Protein AF-A0A293MQM1-F1 (afdb_monomer_lite)

Sequence (123 aa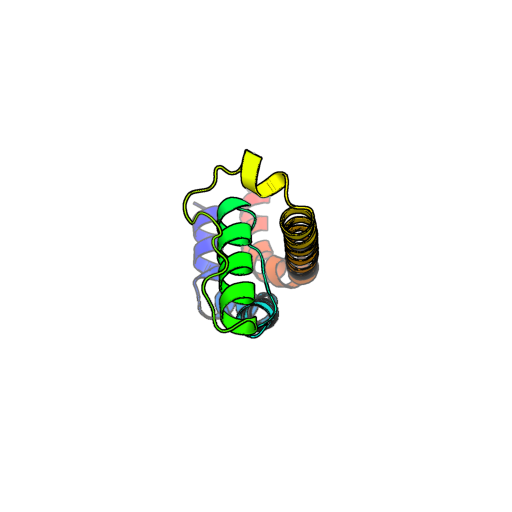):
MAVTMVVGFYRTKRGQSELEELLGPLVRSVINDPELNIDLRPDDIYKVWGNHLETSMGRPCGMSYEVTPDEALQHLEVCRRLDLSVRQLGKKARQFVVAITKGKDKILYGIRSLSLTLVYRCP

Radius of gyration: 22.39 Å; chains: 1; bounding box: 59×29×51 Å

InterPro domains:
  IPR001936 Ras GTPase-activating domain [PF00616] (3-114)
  IPR001936 Ras GTPase-activating domain [PS50018] (1-123)
  IPR008936 Rho GTPase activation protein [G3DSA:1.10.506.10] (1-121)
  IPR008936 Rho GTPase activation protein [SSF48350] (6-115)

pLDDT: mean 75.93, std 11.32, range [43.78, 89.25]

Organism: Ornithodoros erraticus (NCBI:txid265619)

Foldseek 3Di:
DLVVVLVVVCVDPVVVVLVCVLCVVLVCVQVVDPPQDQDLQLLVLLQVVQVVVCVVVVHRPPDDNDDDSVRSVVDPVSVVVNVVSVVSVVVSVVSSVVSVVVSCVVSCVVCVVSVVVVVVPDD

Secondary structure (DSSP, 8-state):
-HHHHHHHHHTSHHHHHHHHHHHHHHHHHHHT-TT------HHHHHHHHHHHHHHHHTS-----S---HHHHHTSHHHHHHHHHHHHHHHHHHHHHHHHHHHTHHHHHHHHHHHHHHHHTT--

Structure (mmCIF, N/CA/C/O backbone):
data_AF-A0A293MQM1-F1
#
_entry.id   AF-A0A293MQM1-F1
#
loop_
_atom_site.group_PDB
_atom_site.id
_atom_site.type_symbol
_atom_site.label_atom_id
_atom_site.label_alt_id
_atom_site.label_comp_id
_atom_site.label_asym_id
_atom_site.label_entity_id
_atom_site.label_seq_id
_atom_site.pdbx_PDB_ins_code
_atom_site.Cartn_x
_atom_site.Cartn_y
_atom_site.Cartn_z
_atom_site.occupancy
_atom_site.B_iso_or_equiv
_atom_site.auth_seq_id
_atom_site.auth_comp_id
_atom_site.auth_asym_id
_atom_site.auth_atom_id
_atom_site.pdbx_PDB_model_num
ATOM 1 N N . MET A 1 1 ? -18.780 22.822 17.007 1.00 54.97 1 MET A N 1
ATOM 2 C CA . MET A 1 1 ? -18.526 22.578 18.447 1.00 54.97 1 MET A CA 1
ATOM 3 C C . MET A 1 1 ? -18.321 21.103 18.774 1.00 54.97 1 MET A C 1
ATOM 5 O O . MET A 1 1 ? -17.340 20.775 19.425 1.00 54.97 1 MET A O 1
ATOM 9 N N . ALA A 1 2 ? -19.177 20.187 18.321 1.00 56.69 2 ALA A N 1
ATOM 10 C CA . ALA A 1 2 ? -19.078 18.801 18.777 1.00 56.69 2 ALA A CA 1
ATOM 11 C C . ALA A 1 2 ? -18.181 17.891 17.914 1.00 56.69 2 ALA A C 1
ATOM 13 O O . ALA A 1 2 ? -17.487 17.036 18.454 1.00 56.69 2 ALA A O 1
ATOM 14 N N . VAL A 1 3 ? -18.078 18.153 16.604 1.00 62.75 3 VAL A N 1
ATOM 15 C CA . VAL A 1 3 ? -17.060 17.523 15.738 1.00 62.75 3 VAL A CA 1
ATOM 16 C C . VAL A 1 3 ? -15.649 17.817 16.264 1.00 62.75 3 VAL A C 1
ATOM 18 O O . VAL A 1 3 ? -14.826 16.920 16.394 1.00 62.75 3 VAL A O 1
ATOM 21 N N . THR A 1 4 ? -15.390 19.062 16.670 1.00 69.38 4 THR A N 1
ATOM 22 C CA . THR A 1 4 ? -14.114 19.486 17.266 1.00 69.38 4 THR A CA 1
ATOM 23 C C . THR A 1 4 ? -13.822 18.813 18.611 1.00 69.38 4 THR A C 1
ATOM 25 O O . THR A 1 4 ? -12.666 18.507 18.884 1.00 69.38 4 THR A O 1
ATOM 28 N N . MET A 1 5 ? -14.845 18.521 19.426 1.00 65.88 5 MET A N 1
ATOM 29 C CA . MET A 1 5 ? -14.679 17.778 20.687 1.00 65.88 5 MET A CA 1
ATOM 30 C C . MET A 1 5 ? -14.356 16.300 20.449 1.00 65.88 5 MET A C 1
ATOM 32 O O . MET A 1 5 ? -13.462 15.764 21.098 1.00 65.88 5 MET A O 1
ATOM 36 N N . VAL A 1 6 ? -15.023 15.657 19.486 1.00 64.94 6 VAL A N 1
ATOM 37 C CA . VAL A 1 6 ? -14.730 14.268 19.096 1.00 64.94 6 VAL A CA 1
ATOM 38 C C . VAL A 1 6 ? -13.305 14.151 18.556 1.00 64.94 6 VAL A C 1
ATOM 40 O O . VAL A 1 6 ? -12.541 13.295 18.993 1.00 64.94 6 VAL A O 1
ATOM 43 N N . VAL A 1 7 ? -12.899 15.064 17.671 1.00 71.12 7 VAL A N 1
ATOM 44 C CA . VAL A 1 7 ? -11.521 15.111 17.164 1.00 71.12 7 VAL A CA 1
ATOM 45 C C . VAL A 1 7 ? -10.518 15.383 18.298 1.00 71.12 7 VAL A C 1
ATOM 47 O O . VAL A 1 7 ? -9.441 14.793 18.313 1.00 71.12 7 VAL A O 1
ATOM 50 N N . GLY A 1 8 ? -10.863 16.221 19.282 1.00 71.62 8 GLY A N 1
ATOM 51 C CA . GLY A 1 8 ? -10.046 16.453 20.480 1.00 71.62 8 GLY A CA 1
ATOM 52 C C . GLY A 1 8 ? -9.862 15.205 21.354 1.00 71.62 8 GLY A C 1
ATOM 53 O O . GLY A 1 8 ? -8.761 14.944 21.839 1.00 71.62 8 GLY A O 1
ATOM 54 N N . PHE A 1 9 ? -10.902 14.380 21.492 1.00 70.56 9 PHE A N 1
ATOM 55 C CA . PHE A 1 9 ? -10.828 13.107 22.211 1.00 70.56 9 PHE A CA 1
ATOM 56 C C . PHE A 1 9 ? -9.853 12.125 21.541 1.00 70.56 9 PHE A C 1
ATOM 58 O O . PHE A 1 9 ? -8.984 11.574 22.215 1.00 70.56 9 PHE A O 1
ATOM 65 N N . TYR A 1 10 ? -9.902 11.985 20.210 1.00 69.19 10 TYR A N 1
ATOM 66 C CA . TYR A 1 10 ? -8.940 11.156 19.462 1.00 69.19 10 TYR A CA 1
ATOM 67 C C . TYR A 1 10 ? -7.516 11.712 19.433 1.00 69.19 10 TYR A C 1
ATOM 69 O O . TYR A 1 10 ? -6.576 10.974 19.159 1.00 69.19 10 TYR A O 1
ATOM 77 N N . ARG A 1 11 ? -7.333 12.997 19.752 1.00 75.62 11 ARG A N 1
ATOM 78 C CA . ARG A 1 11 ? -6.010 13.604 19.964 1.00 75.62 11 ARG A CA 1
ATOM 79 C C . ARG A 1 11 ? -5.471 13.397 21.383 1.00 75.62 11 ARG A C 1
ATOM 81 O O . ARG A 1 11 ? -4.300 13.664 21.624 1.00 75.62 11 ARG A O 1
ATOM 88 N N . THR A 1 12 ? -6.293 12.920 22.317 1.00 78.06 12 THR A N 1
ATOM 89 C CA . THR A 1 12 ? -5.869 12.575 23.682 1.00 78.06 12 THR A CA 1
ATOM 90 C C . THR A 1 12 ? -5.224 11.185 23.696 1.00 78.06 12 THR A C 1
ATOM 92 O O . THR A 1 12 ? -5.609 10.327 22.904 1.00 78.06 12 THR A O 1
ATOM 95 N N . LYS A 1 13 ? -4.294 10.919 24.630 1.00 72.62 13 LYS A N 1
ATOM 96 C CA . LYS A 1 13 ? -3.566 9.633 24.743 1.00 72.62 13 LYS A CA 1
ATOM 97 C C . LYS A 1 13 ? -4.472 8.397 24.643 1.00 72.62 13 LYS A C 1
ATOM 99 O O . LYS A 1 13 ? -4.131 7.453 23.950 1.00 72.62 13 LYS A O 1
ATOM 104 N N . ARG A 1 14 ? -5.650 8.424 25.278 1.00 70.19 14 ARG A N 1
ATOM 105 C CA . ARG A 1 14 ? -6.614 7.311 25.256 1.00 70.19 14 ARG A CA 1
ATOM 106 C C . ARG A 1 14 ? -7.199 7.046 23.861 1.00 70.19 14 ARG A C 1
ATOM 108 O O . ARG A 1 14 ? -7.233 5.900 23.434 1.00 70.19 14 ARG A O 1
ATOM 115 N N . GLY A 1 15 ? -7.622 8.092 23.148 1.00 70.38 15 GLY A N 1
ATOM 116 C CA . GLY A 1 15 ? -8.163 7.955 21.793 1.00 70.38 15 GLY A CA 1
ATOM 117 C C . GLY A 1 15 ? -7.087 7.635 20.752 1.00 70.38 15 GLY A C 1
ATOM 118 O O . GLY A 1 15 ? -7.356 6.908 19.798 1.00 70.38 15 GLY A O 1
ATOM 119 N N . GLN A 1 16 ? -5.853 8.103 20.967 1.00 72.44 16 GLN A N 1
ATOM 120 C CA . GLN A 1 16 ? -4.705 7.701 20.154 1.00 72.44 16 GLN A CA 1
ATOM 121 C C . GLN A 1 16 ? -4.368 6.218 20.327 1.00 72.44 16 GLN A C 1
ATOM 123 O O . GLN A 1 16 ? -4.161 5.550 19.323 1.00 72.44 16 GLN A O 1
ATOM 128 N N . SER A 1 17 ? -4.370 5.682 21.554 1.00 76.62 17 SER A N 1
ATOM 129 C CA . SER A 1 17 ? -4.099 4.256 21.789 1.00 76.62 17 SER A CA 1
ATOM 130 C C . SER A 1 17 ? -5.133 3.336 21.133 1.00 76.62 17 SER A C 1
ATOM 132 O O . SER A 1 17 ? -4.759 2.311 20.576 1.00 76.62 17 SER A O 1
ATOM 134 N N . GLU A 1 18 ? -6.417 3.705 21.135 1.00 74.50 18 GLU A N 1
ATOM 135 C CA . GLU A 1 18 ? -7.462 2.933 20.440 1.00 74.50 18 GLU A CA 1
ATOM 136 C C . GLU A 1 18 ? -7.295 2.975 18.912 1.00 74.50 18 GLU A C 1
ATOM 138 O O . GLU A 1 18 ? -7.469 1.962 18.231 1.00 74.50 18 GLU A O 1
ATOM 143 N N . LEU A 1 19 ? -6.926 4.138 18.361 1.00 75.88 19 LEU A N 1
ATOM 144 C CA . LEU A 1 19 ? -6.648 4.287 16.932 1.00 75.88 19 LEU A CA 1
ATOM 145 C C . LEU A 1 19 ? -5.372 3.537 16.523 1.00 75.88 19 LEU A C 1
ATOM 147 O O . LEU A 1 19 ? -5.335 2.932 15.454 1.00 75.88 19 LEU A O 1
ATOM 151 N N . GLU A 1 20 ? -4.341 3.557 17.368 1.00 81.56 20 GLU A N 1
ATOM 152 C CA . GLU A 1 20 ? -3.089 2.828 17.166 1.00 81.56 20 GLU A CA 1
ATOM 153 C C . GLU A 1 20 ? -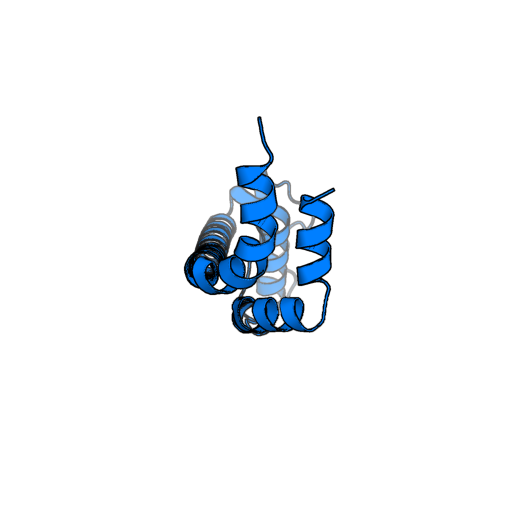3.308 1.314 17.231 1.00 81.56 20 GLU A C 1
ATOM 155 O O . GLU A 1 20 ? -2.801 0.594 16.377 1.00 81.56 20 GLU A O 1
ATOM 160 N N . GLU A 1 21 ? -4.113 0.813 18.168 1.00 81.06 21 GLU A N 1
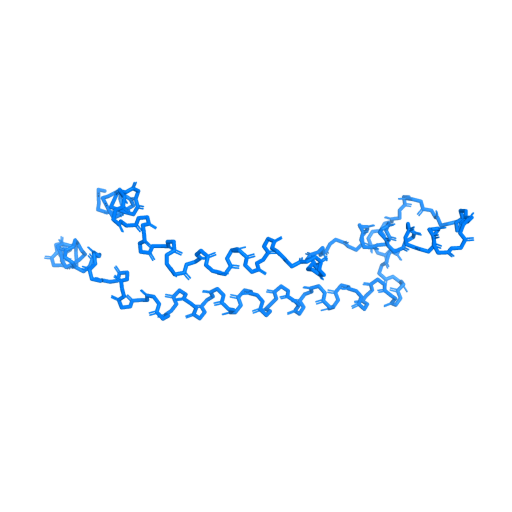ATOM 161 C CA . GLU A 1 21 ? -4.452 -0.613 18.226 1.00 81.06 21 GLU A CA 1
ATOM 162 C C . GLU A 1 21 ? -5.180 -1.068 16.946 1.00 81.06 21 GLU A C 1
ATOM 164 O O . GLU A 1 21 ? -4.968 -2.178 16.458 1.00 81.06 21 GLU A O 1
ATOM 169 N N . LEU A 1 22 ? -6.013 -0.193 16.370 1.00 82.12 22 LEU A N 1
ATOM 170 C CA . LEU A 1 22 ? -6.809 -0.496 15.182 1.00 82.12 22 LEU A CA 1
ATOM 171 C C . LEU A 1 22 ? -6.028 -0.370 13.865 1.00 82.12 22 LEU A C 1
ATOM 173 O O . LEU A 1 22 ? -6.090 -1.256 13.012 1.00 82.12 22 LEU A O 1
ATOM 177 N N . LEU A 1 23 ? -5.341 0.757 13.669 1.00 83.31 23 LEU A N 1
ATOM 178 C CA . LEU A 1 23 ? -4.672 1.115 12.414 1.00 83.31 23 LEU A CA 1
ATOM 179 C C . LEU A 1 23 ? -3.164 0.882 12.459 1.00 83.31 23 LEU A C 1
ATOM 181 O O . LEU A 1 23 ? -2.561 0.646 11.415 1.00 83.31 23 LEU A O 1
ATOM 185 N N . GLY A 1 24 ? -2.547 0.908 13.639 1.00 84.94 24 GLY A N 1
ATOM 186 C CA . GLY A 1 24 ? -1.114 0.687 13.829 1.00 84.94 24 GLY A CA 1
ATOM 187 C C . GLY A 1 24 ? -0.585 -0.586 13.164 1.00 84.94 24 GLY A C 1
ATOM 188 O O . GLY A 1 24 ? 0.375 -0.477 12.398 1.00 84.94 24 GLY A O 1
ATOM 189 N N . PRO A 1 25 ? -1.189 -1.779 13.354 1.00 87.00 25 PRO A N 1
ATOM 190 C CA . PRO A 1 25 ? -0.713 -2.988 12.678 1.00 87.00 25 PRO A CA 1
ATOM 191 C C . PRO A 1 25 ? -0.833 -2.910 11.147 1.00 87.00 25 PRO A C 1
ATOM 193 O O . PRO A 1 25 ? 0.029 -3.431 10.442 1.00 87.00 25 PRO A O 1
ATOM 196 N N . LEU A 1 26 ? -1.846 -2.220 10.615 1.00 85.81 26 LEU A N 1
ATOM 197 C CA . LEU A 1 26 ? -2.032 -2.056 9.167 1.00 85.81 26 LEU A CA 1
ATOM 198 C C . LEU A 1 26 ? -1.025 -1.081 8.568 1.00 85.81 26 LEU A C 1
ATOM 200 O O . LEU A 1 26 ? -0.446 -1.367 7.526 1.00 85.81 26 LEU A O 1
ATOM 204 N N . VAL A 1 27 ? -0.778 0.041 9.244 1.00 87.56 27 VAL A N 1
ATOM 205 C CA . VAL A 1 27 ? 0.227 1.027 8.833 1.00 87.56 27 VAL A CA 1
ATOM 206 C C . VAL A 1 27 ? 1.617 0.397 8.862 1.00 87.56 27 VAL A C 1
ATOM 208 O O . VAL A 1 27 ? 2.352 0.505 7.885 1.00 87.56 27 VAL A O 1
ATOM 211 N N . ARG A 1 28 ? 1.958 -0.355 9.916 1.00 87.94 28 ARG A N 1
ATOM 212 C CA . ARG A 1 28 ? 3.220 -1.113 9.968 1.00 87.94 28 ARG A CA 1
ATOM 213 C C . ARG A 1 28 ? 3.310 -2.153 8.852 1.00 87.94 28 ARG A C 1
ATOM 215 O O . ARG A 1 28 ? 4.361 -2.284 8.242 1.00 87.94 28 ARG A O 1
ATOM 222 N N . SER A 1 29 ? 2.215 -2.849 8.541 1.00 86.06 29 SER A N 1
ATOM 223 C CA . SER A 1 29 ? 2.160 -3.801 7.421 1.00 86.06 29 SER A CA 1
ATOM 224 C C . SER A 1 29 ? 2.290 -3.145 6.043 1.00 86.06 29 SER A C 1
ATOM 226 O O . SER A 1 29 ? 2.539 -3.859 5.078 1.00 86.06 29 SER A O 1
ATOM 228 N N . VAL A 1 30 ? 2.061 -1.839 5.917 1.00 86.81 30 VAL A N 1
ATOM 229 C CA . VAL A 1 30 ? 2.290 -1.081 4.679 1.00 86.81 30 VAL A CA 1
ATOM 230 C C . VAL A 1 30 ? 3.729 -0.578 4.623 1.00 86.81 30 VAL A C 1
ATOM 232 O O . VAL A 1 30 ? 4.372 -0.723 3.596 1.00 86.81 30 VAL A O 1
ATOM 235 N N . ILE A 1 31 ? 4.248 -0.041 5.731 1.00 86.75 31 ILE A N 1
ATOM 236 C CA . ILE A 1 31 ? 5.621 0.481 5.817 1.00 86.75 31 ILE A CA 1
ATOM 237 C C . ILE A 1 31 ? 6.661 -0.636 5.651 1.00 86.75 31 ILE A C 1
ATOM 239 O O . ILE A 1 31 ? 7.688 -0.430 5.018 1.00 86.75 31 ILE A O 1
ATOM 243 N N . ASN A 1 32 ? 6.396 -1.816 6.213 1.00 87.50 32 ASN A N 1
ATOM 244 C CA . ASN A 1 32 ? 7.322 -2.948 6.183 1.00 87.50 32 ASN A CA 1
ATOM 245 C C . ASN A 1 32 ? 7.168 -3.833 4.936 1.00 87.50 32 ASN A C 1
ATOM 247 O O . ASN A 1 32 ? 7.727 -4.925 4.921 1.00 87.50 32 ASN A O 1
ATOM 251 N N . ASP A 1 33 ? 6.371 -3.432 3.944 1.00 84.06 33 ASP A N 1
ATOM 252 C CA . ASP A 1 33 ? 6.134 -4.213 2.727 1.00 84.06 33 ASP A CA 1
ATOM 253 C C . ASP A 1 33 ? 7.051 -3.702 1.602 1.00 84.06 33 ASP A C 1
ATOM 255 O O . ASP A 1 33 ? 6.720 -2.704 0.959 1.00 84.06 33 ASP A O 1
ATOM 259 N N . PRO A 1 34 ? 8.224 -4.329 1.378 1.00 76.62 34 PRO A N 1
ATOM 260 C CA . PRO A 1 34 ? 9.189 -3.863 0.383 1.00 76.62 34 PRO A CA 1
ATOM 261 C C . PRO A 1 34 ? 8.722 -4.101 -1.059 1.00 76.62 34 PRO A C 1
ATOM 263 O O . PRO A 1 34 ? 9.276 -3.506 -1.976 1.00 76.62 34 PRO A O 1
ATOM 266 N N . GLU A 1 35 ? 7.722 -4.961 -1.270 1.00 77.12 35 GLU A N 1
ATOM 267 C CA . GLU A 1 35 ? 7.167 -5.267 -2.596 1.00 77.12 35 GLU A CA 1
ATOM 268 C C . GLU A 1 35 ? 5.926 -4.424 -2.927 1.00 77.12 35 GLU A C 1
ATOM 270 O O . GLU A 1 35 ? 5.269 -4.635 -3.953 1.00 77.12 35 GLU A O 1
ATOM 275 N N . LEU A 1 36 ? 5.567 -3.478 -2.054 1.00 77.56 36 LEU A N 1
ATOM 276 C CA . LEU A 1 36 ? 4.402 -2.635 -2.248 1.00 77.56 36 LEU A CA 1
ATOM 277 C C . LEU A 1 36 ? 4.681 -1.563 -3.302 1.00 77.56 36 LEU A C 1
ATOM 279 O O . LEU A 1 36 ? 5.336 -0.561 -3.025 1.00 77.56 36 LEU A O 1
ATOM 283 N N . ASN A 1 37 ? 4.099 -1.738 -4.486 1.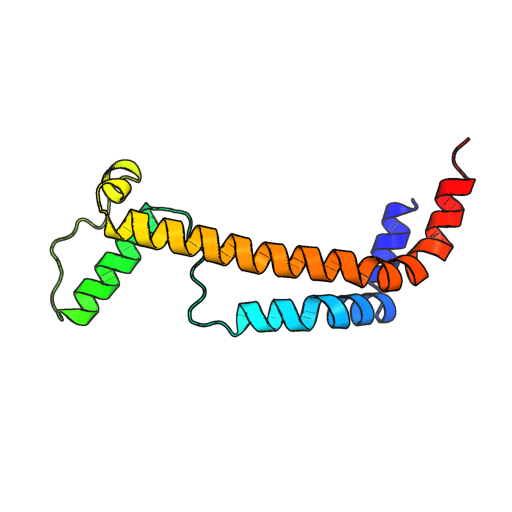00 78.06 37 ASN A N 1
ATOM 284 C CA . ASN A 1 37 ? 4.177 -0.765 -5.565 1.00 78.06 37 ASN A CA 1
ATOM 285 C C . ASN A 1 37 ? 2.781 -0.194 -5.836 1.00 78.06 37 ASN A C 1
ATOM 287 O O . ASN A 1 37 ? 1.909 -0.888 -6.349 1.00 78.06 37 ASN A O 1
ATOM 291 N N . ILE A 1 38 ? 2.544 1.065 -5.461 1.00 79.94 38 ILE A N 1
ATOM 292 C CA . ILE A 1 38 ? 1.245 1.743 -5.650 1.00 79.94 38 ILE A CA 1
ATOM 293 C C . ILE A 1 38 ? 1.360 2.879 -6.679 1.00 79.94 38 ILE A C 1
ATOM 295 O O . ILE A 1 38 ? 0.483 3.733 -6.788 1.00 79.94 38 ILE A O 1
ATOM 299 N N . ASP A 1 39 ? 2.430 2.898 -7.471 1.00 78.75 39 ASP A N 1
ATOM 300 C CA . ASP A 1 39 ? 2.555 3.882 -8.536 1.00 78.75 39 ASP A CA 1
ATOM 301 C C . ASP A 1 39 ? 1.437 3.677 -9.560 1.00 78.75 39 ASP A C 1
ATOM 303 O O . ASP A 1 39 ? 1.257 2.589 -10.116 1.00 78.75 39 ASP A O 1
ATOM 307 N N . LEU A 1 40 ? 0.650 4.738 -9.751 1.00 82.69 40 LEU A N 1
ATOM 308 C CA . LEU A 1 40 ? -0.461 4.812 -10.703 1.00 82.69 40 LEU A CA 1
ATOM 309 C C . LEU A 1 40 ? -0.106 5.658 -11.931 1.00 82.69 40 LEU A C 1
ATOM 311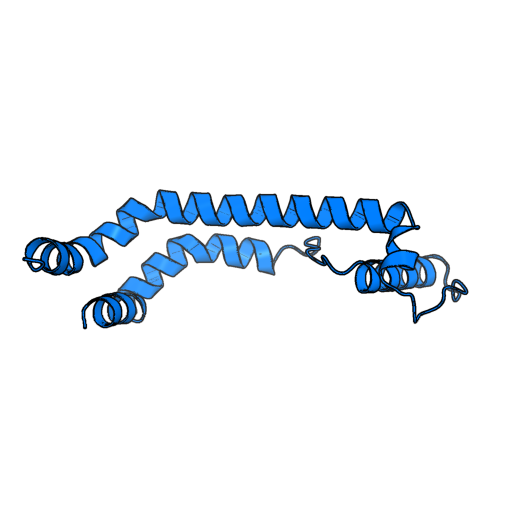 O O . LEU A 1 40 ? -0.906 5.767 -12.858 1.00 82.69 40 LEU A O 1
ATOM 315 N N . ARG A 1 41 ? 1.076 6.282 -11.925 1.00 82.81 41 ARG A N 1
ATOM 316 C CA . ARG A 1 41 ? 1.565 7.121 -13.014 1.00 82.81 41 ARG A CA 1
ATOM 317 C C . ARG A 1 41 ? 2.315 6.252 -14.029 1.00 82.81 41 ARG A C 1
ATOM 319 O O . ARG A 1 41 ? 3.339 5.669 -13.670 1.00 82.81 41 ARG A O 1
ATOM 326 N N . PRO A 1 42 ? 1.827 6.123 -15.274 1.00 80.81 42 PRO A N 1
ATOM 327 C CA . PRO A 1 42 ? 2.447 5.243 -16.262 1.00 80.81 42 PRO A CA 1
ATOM 328 C C . PRO A 1 42 ? 3.857 5.706 -16.662 1.00 80.81 42 PRO A C 1
ATOM 330 O O . PRO A 1 42 ? 4.707 4.864 -16.945 1.00 80.81 42 PRO A O 1
ATOM 333 N N . ASP A 1 43 ? 4.138 7.012 -16.612 1.00 83.31 43 ASP A N 1
ATOM 334 C CA . ASP A 1 43 ? 5.457 7.593 -16.890 1.00 83.31 43 ASP A CA 1
ATOM 335 C C . ASP A 1 43 ? 6.516 7.189 -15.851 1.00 83.31 43 ASP A C 1
ATOM 337 O O . ASP A 1 43 ? 7.646 6.859 -16.217 1.00 83.31 43 ASP A O 1
ATOM 341 N N . ASP A 1 44 ? 6.159 7.135 -14.565 1.00 84.19 44 ASP A N 1
ATOM 342 C CA . ASP A 1 44 ? 7.071 6.631 -13.532 1.00 84.19 44 ASP A CA 1
ATOM 343 C C . ASP A 1 44 ? 7.298 5.132 -13.664 1.00 84.19 44 ASP A C 1
ATOM 345 O O . ASP A 1 44 ? 8.433 4.672 -13.568 1.00 84.19 44 ASP A O 1
ATOM 349 N N . ILE A 1 45 ? 6.230 4.360 -13.897 1.00 85.19 45 ILE A N 1
ATOM 350 C CA . ILE A 1 45 ? 6.326 2.902 -14.035 1.00 85.19 45 ILE A CA 1
ATOM 351 C C . ILE A 1 45 ? 7.262 2.555 -15.192 1.00 85.19 45 ILE A C 1
ATOM 353 O O . ILE A 1 45 ? 8.090 1.652 -15.059 1.00 85.19 45 ILE A O 1
ATOM 357 N N . TYR A 1 46 ? 7.164 3.290 -16.302 1.00 84.31 46 TYR A N 1
ATOM 358 C CA . TYR A 1 46 ? 8.059 3.143 -17.442 1.00 84.31 46 TYR A CA 1
ATOM 359 C C . TYR A 1 46 ? 9.518 3.448 -17.068 1.00 84.31 46 TYR A C 1
ATOM 361 O O . TYR A 1 46 ? 10.399 2.639 -17.357 1.00 84.31 46 TYR A O 1
ATOM 369 N N . LYS A 1 47 ? 9.784 4.547 -16.349 1.00 84.06 47 LYS A N 1
ATOM 370 C CA . LYS A 1 47 ? 11.138 4.896 -15.876 1.00 84.06 47 LYS A CA 1
ATOM 371 C C . LYS A 1 47 ? 11.713 3.846 -14.925 1.00 84.06 47 LYS A C 1
ATOM 373 O O . LYS A 1 47 ? 12.855 3.427 -15.084 1.00 84.06 47 LYS A O 1
ATOM 378 N N . VAL A 1 48 ? 10.926 3.386 -13.953 1.00 84.44 48 VAL A N 1
ATOM 379 C CA . VAL A 1 48 ? 11.334 2.349 -12.991 1.00 84.44 48 VAL A CA 1
ATOM 380 C C . VAL A 1 48 ? 11.602 1.022 -13.703 1.00 84.44 48 VAL A C 1
ATOM 382 O O . VAL A 1 48 ? 12.566 0.326 -13.383 1.00 84.44 48 VAL A O 1
ATOM 385 N N . TRP A 1 49 ? 10.778 0.668 -14.691 1.00 84.44 49 TRP A N 1
ATOM 386 C CA . TRP A 1 49 ? 10.994 -0.511 -15.526 1.00 84.44 49 TRP A CA 1
ATOM 387 C C . TRP A 1 49 ? 12.275 -0.403 -16.363 1.00 84.44 49 TRP A C 1
ATOM 389 O O . TRP A 1 49 ? 13.071 -1.345 -16.354 1.00 84.44 49 TRP A O 1
ATOM 399 N N . GLY A 1 50 ? 12.516 0.746 -17.001 1.00 82.81 50 GLY A N 1
ATOM 400 C CA . GLY A 1 50 ? 13.757 1.037 -17.720 1.00 82.81 50 GLY A CA 1
ATOM 401 C C . GLY A 1 50 ? 14.984 0.903 -16.817 1.00 82.81 50 GLY A C 1
ATOM 402 O O . GLY A 1 50 ? 15.888 0.132 -17.124 1.00 82.81 50 GLY A O 1
ATOM 403 N N . ASN A 1 51 ? 14.966 1.527 -15.636 1.00 83.94 51 ASN A N 1
ATOM 404 C CA . ASN A 1 51 ? 16.052 1.430 -14.654 1.00 83.94 51 ASN A CA 1
ATOM 405 C C . ASN A 1 51 ? 16.319 -0.022 -14.212 1.00 83.94 51 ASN A C 1
ATOM 407 O O . ASN A 1 51 ? 17.471 -0.427 -14.030 1.00 83.94 51 ASN A O 1
ATOM 411 N N . HIS A 1 52 ? 15.265 -0.830 -14.052 1.00 82.81 52 HIS A N 1
ATOM 412 C CA . HIS A 1 52 ? 15.400 -2.248 -13.715 1.00 82.81 52 HIS A CA 1
ATOM 413 C C . HIS A 1 52 ? 16.050 -3.047 -14.855 1.00 82.81 52 HIS A C 1
ATOM 415 O O . HIS A 1 52 ? 16.902 -3.903 -14.608 1.00 82.81 52 HIS A O 1
ATOM 421 N N . LEU A 1 53 ? 15.678 -2.769 -16.107 1.00 83.00 53 LEU A N 1
ATOM 422 C CA . LEU A 1 53 ? 16.297 -3.385 -17.282 1.00 83.00 53 LEU A CA 1
ATOM 423 C C . LEU A 1 53 ? 17.769 -2.979 -17.435 1.00 83.00 53 LEU A C 1
ATOM 425 O O . LEU A 1 53 ? 18.605 -3.844 -17.687 1.00 83.00 53 LEU A O 1
ATOM 429 N N . GLU A 1 54 ? 18.103 -1.709 -17.205 1.00 83.62 54 GLU A N 1
ATOM 430 C CA . GLU A 1 54 ? 19.482 -1.201 -17.248 1.00 83.62 54 GLU A CA 1
ATOM 431 C C . GLU A 1 54 ? 20.358 -1.846 -16.180 1.00 83.62 54 GLU A C 1
ATOM 433 O O . GLU A 1 54 ? 21.468 -2.292 -16.470 1.00 83.62 54 GLU A O 1
ATOM 438 N N . THR A 1 55 ? 19.827 -1.972 -14.962 1.00 83.19 55 THR A N 1
ATOM 439 C CA . THR A 1 55 ? 20.511 -2.656 -13.857 1.00 83.19 55 THR A CA 1
ATOM 440 C C . THR A 1 55 ? 20.728 -4.136 -14.178 1.00 83.19 55 THR A C 1
ATOM 442 O O . THR A 1 55 ? 21.804 -4.671 -13.920 1.00 83.19 55 THR A O 1
ATOM 445 N N . SER A 1 56 ? 19.737 -4.801 -14.783 1.00 80.88 56 SER A N 1
ATOM 446 C CA . SER A 1 56 ? 19.832 -6.221 -15.138 1.00 80.88 56 SER A CA 1
ATOM 447 C C . SER A 1 56 ? 20.768 -6.491 -16.318 1.00 80.88 56 SER A C 1
ATOM 449 O O . SER A 1 56 ? 21.384 -7.554 -16.363 1.00 80.88 56 SER A O 1
ATOM 451 N N . MET A 1 57 ? 20.850 -5.579 -17.289 1.00 78.12 57 MET A N 1
ATOM 452 C CA . MET A 1 57 ? 21.690 -5.737 -18.483 1.00 78.12 57 MET A CA 1
ATOM 453 C C . MET A 1 57 ? 23.083 -5.112 -18.328 1.00 78.12 57 MET A C 1
ATOM 455 O O . MET A 1 57 ? 23.968 -5.379 -19.142 1.00 78.12 57 MET A O 1
ATOM 459 N N . GLY A 1 58 ? 23.300 -4.285 -17.300 1.00 77.31 58 GLY A N 1
ATOM 460 C CA . GLY A 1 58 ? 24.565 -3.589 -17.046 1.00 77.31 58 GLY A CA 1
ATOM 461 C C . GLY A 1 58 ? 24.949 -2.580 -18.135 1.00 77.31 58 GLY A C 1
ATOM 462 O O . GLY A 1 58 ? 26.109 -2.179 -18.221 1.00 77.31 58 GLY A O 1
ATOM 463 N N . ARG A 1 59 ? 24.001 -2.210 -19.005 1.00 72.12 59 ARG A N 1
ATOM 464 C CA . ARG A 1 59 ? 24.174 -1.273 -20.123 1.00 72.12 59 ARG A CA 1
ATOM 465 C C . ARG A 1 59 ? 22.903 -0.431 -20.280 1.00 72.12 59 ARG A C 1
ATOM 467 O O . ARG A 1 59 ? 21.816 -0.961 -20.038 1.00 72.12 59 ARG A O 1
ATOM 474 N N . PRO A 1 60 ? 23.020 0.841 -20.701 1.00 71.00 60 PRO A N 1
ATOM 475 C CA . PRO A 1 60 ? 21.859 1.692 -20.934 1.00 71.00 60 PRO A CA 1
ATOM 476 C C . PRO A 1 60 ? 20.977 1.086 -22.028 1.00 71.00 60 PRO A C 1
ATOM 478 O O . PRO A 1 60 ? 21.473 0.667 -23.077 1.00 71.00 60 PRO A O 1
ATOM 481 N N . CYS A 1 61 ? 19.669 1.025 -21.781 1.00 63.47 61 CYS A N 1
ATOM 482 C CA . CYS A 1 61 ? 18.722 0.303 -22.639 1.00 63.47 61 CYS A CA 1
ATOM 483 C C . CYS A 1 61 ? 18.362 1.071 -23.919 1.00 63.47 61 CYS A C 1
ATOM 485 O O . CYS A 1 61 ? 17.609 0.560 -24.743 1.00 63.47 61 CYS A O 1
ATOM 487 N N . GLY A 1 62 ? 18.859 2.303 -24.082 1.00 64.81 62 GLY A N 1
ATOM 488 C CA . GLY A 1 62 ? 18.482 3.185 -25.191 1.00 64.81 62 GLY A CA 1
ATOM 489 C C . GLY A 1 62 ? 17.017 3.633 -25.139 1.00 64.81 62 GLY A C 1
ATOM 490 O O . GLY A 1 62 ? 16.499 4.133 -26.133 1.00 64.81 62 GLY A O 1
ATOM 491 N N . MET A 1 63 ? 16.346 3.440 -24.000 1.00 66.50 63 MET A N 1
ATOM 492 C CA . MET A 1 63 ? 14.985 3.913 -23.771 1.00 66.50 63 MET A CA 1
ATOM 493 C C . MET A 1 63 ? 15.006 5.418 -23.492 1.00 66.50 63 MET A C 1
ATOM 495 O O . MET A 1 63 ? 15.820 5.896 -22.704 1.00 66.50 63 MET A O 1
ATOM 499 N N . SER A 1 64 ? 14.105 6.170 -24.127 1.00 70.38 64 SER A N 1
ATOM 500 C CA . SER A 1 64 ? 13.931 7.599 -23.849 1.00 70.38 64 SER A CA 1
ATOM 501 C C . SER A 1 64 ? 13.501 7.809 -22.395 1.00 70.38 64 SER A C 1
ATOM 503 O O . SER A 1 64 ? 12.590 7.136 -21.927 1.00 70.38 64 SER A O 1
ATOM 505 N N . TYR A 1 65 ? 14.126 8.744 -21.673 1.00 64.75 65 TYR A N 1
ATOM 506 C CA . TYR A 1 65 ? 13.743 9.070 -20.287 1.00 64.75 65 TYR A CA 1
ATOM 507 C C . TYR A 1 65 ? 12.539 10.023 -20.201 1.00 64.75 65 TYR A C 1
ATOM 509 O O . TYR A 1 65 ? 11.870 10.093 -19.166 1.00 64.75 65 TYR A O 1
ATOM 517 N N . GLU A 1 66 ? 12.248 10.740 -21.286 1.00 63.16 66 GLU A N 1
ATOM 518 C CA . GLU A 1 66 ? 11.080 11.604 -21.436 1.00 63.16 66 GLU A CA 1
ATOM 519 C C . GLU A 1 66 ? 10.092 10.918 -22.376 1.00 63.16 66 GLU A C 1
ATOM 521 O O . GLU A 1 66 ? 10.252 10.944 -23.593 1.00 63.16 66 GLU A O 1
ATOM 526 N N . VAL A 1 67 ? 9.110 10.237 -21.790 1.00 71.00 67 VAL A N 1
ATOM 527 C CA . VAL A 1 67 ? 8.052 9.531 -22.517 1.00 71.00 67 VAL A CA 1
ATOM 528 C C . VAL A 1 67 ? 6.723 10.067 -22.026 1.00 71.00 67 VAL A C 1
ATOM 530 O O . VAL A 1 67 ? 6.530 10.272 -20.823 1.00 71.00 67 VAL A O 1
ATOM 533 N N . THR A 1 68 ? 5.815 10.336 -22.957 1.00 80.38 68 THR A N 1
ATOM 534 C CA . THR A 1 68 ? 4.463 10.769 -22.605 1.00 80.38 68 THR A CA 1
ATOM 535 C C . THR A 1 68 ? 3.681 9.610 -21.969 1.00 80.38 68 THR A C 1
ATOM 537 O O . THR A 1 68 ? 3.958 8.441 -22.246 1.00 80.38 68 THR A O 1
ATOM 540 N N . PRO A 1 69 ? 2.692 9.884 -21.101 1.00 75.75 69 PRO A N 1
ATOM 541 C CA . PRO A 1 69 ? 1.902 8.825 -20.472 1.00 75.75 69 PRO A CA 1
ATOM 542 C C . PRO A 1 69 ? 1.199 7.912 -21.494 1.00 75.75 69 PRO A C 1
ATOM 544 O O . PRO A 1 69 ? 1.095 6.711 -21.251 1.00 75.75 69 PRO A O 1
ATOM 547 N N . ASP A 1 70 ? 0.779 8.443 -22.647 1.00 78.31 70 ASP A N 1
ATOM 548 C CA . ASP A 1 70 ? 0.199 7.662 -23.747 1.00 78.31 70 ASP A CA 1
ATOM 549 C C . ASP A 1 70 ? 1.205 6.698 -24.391 1.00 78.31 70 ASP A C 1
ATOM 551 O O . ASP A 1 70 ? 0.880 5.535 -24.625 1.00 78.31 70 ASP A O 1
ATOM 555 N N . GLU A 1 71 ? 2.439 7.141 -24.635 1.00 78.62 71 GLU A N 1
ATOM 556 C CA . GLU A 1 71 ? 3.512 6.287 -25.163 1.00 78.62 71 GLU A CA 1
ATOM 557 C C . GLU A 1 71 ? 3.918 5.204 -24.152 1.00 78.62 71 GLU A C 1
ATOM 559 O O . GLU A 1 71 ? 4.102 4.045 -24.521 1.00 78.62 71 GLU A O 1
ATOM 564 N N . ALA A 1 72 ? 3.972 5.536 -22.859 1.00 78.12 72 ALA A N 1
ATOM 565 C CA . ALA A 1 72 ? 4.268 4.571 -21.800 1.00 78.12 72 ALA A CA 1
ATOM 566 C C . ALA A 1 72 ? 3.221 3.443 -21.730 1.00 78.12 72 ALA A C 1
ATOM 568 O O . ALA A 1 72 ? 3.571 2.281 -21.511 1.00 78.12 72 ALA A O 1
ATOM 569 N N . LEU A 1 73 ? 1.942 3.758 -21.963 1.00 79.81 73 LEU A N 1
ATOM 570 C CA . LEU A 1 73 ? 0.846 2.783 -21.978 1.00 79.81 73 LEU A CA 1
ATOM 571 C C . LEU A 1 73 ? 0.877 1.840 -23.191 1.00 79.81 73 LEU A C 1
ATOM 573 O O . LEU A 1 73 ? 0.275 0.767 -23.128 1.00 79.81 73 LEU A O 1
ATOM 577 N N . GLN A 1 74 ? 1.606 2.171 -24.263 1.00 83.62 74 GLN A N 1
ATOM 578 C CA . GLN A 1 74 ? 1.795 1.254 -25.397 1.00 83.62 74 GLN A CA 1
ATOM 579 C C . GLN A 1 74 ? 2.609 0.010 -25.009 1.00 83.62 74 GLN A C 1
ATOM 581 O O . GLN A 1 74 ? 2.511 -1.034 -25.659 1.00 83.62 74 GLN A O 1
ATOM 586 N N . HIS A 1 75 ? 3.385 0.083 -23.924 1.00 83.12 75 HIS A N 1
ATOM 587 C CA . HIS A 1 75 ? 4.148 -1.047 -23.416 1.00 83.12 75 HIS A CA 1
ATOM 588 C C . HIS A 1 75 ? 3.283 -1.951 -22.528 1.00 83.12 75 HIS A C 1
ATOM 590 O O . HIS A 1 75 ? 2.840 -1.571 -21.442 1.00 83.12 75 HIS A O 1
ATOM 596 N N . LEU A 1 76 ? 3.116 -3.208 -22.953 1.00 84.38 76 LEU A N 1
ATOM 597 C CA . LEU A 1 76 ? 2.329 -4.212 -22.226 1.00 84.38 76 LEU A CA 1
ATOM 598 C C . LEU A 1 76 ? 2.823 -4.426 -20.784 1.00 84.38 76 LEU A C 1
ATOM 600 O O . LEU A 1 76 ? 2.017 -4.651 -19.883 1.00 84.38 76 LEU A O 1
ATOM 604 N N . GLU A 1 77 ? 4.134 -4.330 -20.555 1.00 82.56 77 GLU A N 1
ATOM 605 C CA . GLU A 1 77 ? 4.730 -4.492 -19.225 1.00 82.56 77 GLU A CA 1
ATOM 606 C C . GLU A 1 77 ? 4.357 -3.340 -18.278 1.00 82.56 77 GLU A C 1
ATOM 608 O O . GLU A 1 77 ? 4.073 -3.581 -17.105 1.00 82.56 77 GLU A O 1
ATOM 613 N N . VAL A 1 78 ? 4.254 -2.106 -18.787 1.00 85.44 78 VAL A N 1
ATOM 614 C CA . VAL A 1 78 ? 3.778 -0.946 -18.013 1.00 85.44 78 VAL A CA 1
ATOM 615 C C . VAL A 1 78 ? 2.308 -1.130 -17.647 1.00 85.44 78 VAL A C 1
ATOM 617 O O . VAL A 1 78 ? 1.954 -1.000 -16.476 1.00 85.44 78 VAL A O 1
ATOM 620 N N . CYS A 1 79 ? 1.465 -1.530 -18.606 1.00 85.44 79 CYS A N 1
ATOM 621 C CA . CYS A 1 79 ? 0.056 -1.847 -18.350 1.00 85.44 79 CYS A CA 1
ATOM 622 C C . CYS A 1 79 ? -0.112 -2.966 -17.309 1.00 85.44 79 CYS A C 1
ATOM 624 O O . CYS A 1 79 ? -0.942 -2.864 -16.404 1.00 85.44 79 CYS A O 1
ATOM 626 N N . ARG A 1 80 ? 0.698 -4.028 -17.399 1.00 87.69 80 ARG A N 1
ATOM 627 C CA . ARG A 1 80 ? 0.678 -5.142 -16.443 1.00 87.69 80 ARG A CA 1
ATOM 628 C C . ARG A 1 80 ? 1.079 -4.689 -15.039 1.00 87.69 80 ARG A C 1
ATOM 630 O O . ARG A 1 80 ? 0.409 -5.055 -14.074 1.00 87.69 80 ARG A O 1
ATOM 637 N N . ARG A 1 81 ? 2.158 -3.911 -14.912 1.00 86.00 81 ARG A N 1
ATOM 638 C CA . ARG A 1 81 ? 2.608 -3.364 -13.621 1.00 86.00 81 ARG A CA 1
ATOM 639 C C . ARG A 1 81 ? 1.578 -2.411 -13.027 1.00 86.00 81 ARG A C 1
ATOM 641 O O . ARG A 1 81 ? 1.303 -2.508 -11.837 1.00 86.00 81 ARG A O 1
ATOM 648 N N . LEU A 1 82 ? 0.947 -1.578 -13.852 1.00 87.75 82 LEU A N 1
ATOM 649 C CA . LEU A 1 82 ? -0.131 -0.686 -13.432 1.00 87.75 82 LEU A CA 1
ATOM 650 C C . LEU A 1 82 ? -1.347 -1.464 -12.898 1.00 87.75 82 LEU A C 1
ATOM 652 O O . LEU A 1 82 ? -1.842 -1.147 -11.818 1.00 87.75 82 LEU A O 1
ATOM 656 N N . ASP A 1 83 ? -1.801 -2.513 -13.595 1.00 88.69 83 ASP A N 1
ATOM 657 C CA . ASP A 1 83 ? -2.914 -3.358 -13.124 1.00 88.69 83 ASP A CA 1
ATOM 658 C C . ASP A 1 83 ? -2.581 -4.038 -11.784 1.00 88.69 83 ASP A C 1
ATOM 660 O O . ASP A 1 83 ? -3.409 -4.082 -10.868 1.00 88.69 83 ASP A O 1
ATOM 664 N N . LEU A 1 84 ? -1.342 -4.515 -11.622 1.00 87.94 84 LEU A N 1
ATOM 665 C CA . LEU A 1 84 ? -0.867 -5.059 -10.349 1.00 87.94 84 LEU A CA 1
ATOM 666 C C . LEU A 1 84 ? -0.878 -4.000 -9.238 1.00 87.94 84 LEU A C 1
ATOM 668 O O . LEU A 1 84 ? -1.435 -4.280 -8.172 1.00 87.94 84 LEU A O 1
ATOM 672 N N . SER A 1 85 ? -0.360 -2.793 -9.491 1.00 87.69 85 SER A N 1
ATOM 673 C CA . SER A 1 85 ? -0.378 -1.678 -8.532 1.00 87.69 85 SER A CA 1
ATOM 674 C C . SER A 1 85 ? -1.804 -1.336 -8.089 1.00 87.69 85 SER A C 1
ATOM 676 O O . SER A 1 85 ? -2.087 -1.222 -6.893 1.00 87.69 85 SER A O 1
ATOM 678 N N . VAL A 1 86 ? -2.747 -1.246 -9.034 1.00 89.12 86 VAL A N 1
ATOM 679 C CA . VAL A 1 86 ? -4.166 -0.962 -8.753 1.00 89.12 86 VAL A CA 1
ATOM 680 C C . VAL A 1 86 ? -4.784 -2.058 -7.883 1.00 89.12 86 VAL A C 1
ATOM 682 O O . VAL A 1 86 ? -5.479 -1.769 -6.902 1.00 89.12 86 VAL A O 1
ATOM 685 N N . ARG A 1 87 ? -4.522 -3.333 -8.191 1.00 89.12 87 ARG A N 1
ATOM 686 C CA . ARG A 1 87 ? -5.026 -4.463 -7.394 1.00 89.12 87 ARG A CA 1
ATOM 687 C C . ARG A 1 87 ? -4.424 -4.491 -5.993 1.00 89.12 87 ARG A C 1
ATOM 689 O O . ARG A 1 87 ? -5.157 -4.753 -5.033 1.00 89.12 87 ARG A O 1
ATOM 696 N N . GLN A 1 88 ? -3.124 -4.226 -5.865 1.00 87.56 88 GLN A N 1
ATOM 697 C CA . GLN A 1 88 ? -2.426 -4.146 -4.581 1.00 87.56 88 GLN A CA 1
ATOM 698 C C . GLN A 1 88 ? -3.002 -3.018 -3.721 1.00 87.56 88 GLN A C 1
ATOM 700 O O . GLN A 1 88 ? -3.412 -3.274 -2.582 1.00 87.56 88 GLN A O 1
ATOM 705 N N . LEU A 1 89 ? -3.147 -1.815 -4.285 1.00 88.56 89 LEU A N 1
ATOM 706 C CA . LEU A 1 89 ? -3.791 -0.682 -3.620 1.00 88.56 89 LEU A CA 1
ATOM 707 C C . LEU A 1 89 ? -5.215 -1.035 -3.184 1.00 88.56 89 LEU A C 1
ATOM 709 O O . LEU A 1 89 ? -5.570 -0.848 -2.022 1.00 88.56 89 LEU A O 1
ATOM 713 N N . GLY A 1 90 ? -6.019 -1.620 -4.075 1.00 89.00 90 GLY A N 1
ATOM 714 C CA . GLY A 1 90 ? -7.385 -2.033 -3.760 1.00 89.00 90 GLY A CA 1
ATOM 715 C C . GLY A 1 90 ? -7.453 -3.065 -2.629 1.00 89.00 90 GLY A C 1
ATOM 716 O O . GLY A 1 90 ? -8.339 -3.000 -1.775 1.00 89.00 90 GLY A O 1
ATOM 717 N N . LYS A 1 91 ? -6.509 -4.012 -2.577 1.00 88.81 91 LYS A N 1
ATOM 718 C CA . LYS A 1 91 ? -6.421 -5.008 -1.499 1.00 88.81 91 LYS A CA 1
ATOM 719 C C . LYS A 1 91 ? -6.083 -4.350 -0.162 1.00 88.81 91 LYS A C 1
ATOM 721 O O . LYS A 1 91 ? -6.779 -4.622 0.817 1.00 88.81 91 LYS A O 1
ATOM 726 N N . LYS A 1 92 ? -5.071 -3.478 -0.122 1.00 87.19 92 LYS A N 1
ATOM 727 C CA . LYS A 1 92 ? -4.686 -2.751 1.098 1.00 87.19 92 LYS A CA 1
ATOM 728 C C . LYS A 1 92 ? -5.822 -1.829 1.551 1.00 87.19 92 LYS A C 1
ATOM 730 O O . LYS A 1 92 ? -6.258 -1.933 2.691 1.00 87.19 92 LYS A O 1
ATOM 735 N N . ALA A 1 93 ? -6.403 -1.029 0.656 1.00 88.94 93 ALA A N 1
ATOM 736 C CA . ALA A 1 93 ? -7.535 -0.153 0.969 1.00 88.94 93 ALA A CA 1
ATOM 737 C C . ALA A 1 93 ? -8.721 -0.924 1.575 1.00 88.94 93 ALA A C 1
ATOM 739 O O . ALA A 1 93 ? -9.273 -0.509 2.594 1.00 88.94 93 ALA A O 1
ATOM 740 N N . ARG A 1 94 ? -9.067 -2.099 1.028 1.00 89.25 94 ARG A N 1
ATOM 741 C CA . ARG A 1 94 ? -10.094 -2.971 1.623 1.00 89.25 94 ARG A CA 1
ATOM 742 C C . ARG A 1 94 ? -9.735 -3.430 3.036 1.00 89.25 94 ARG A C 1
ATOM 744 O O . ARG A 1 94 ? -10.619 -3.464 3.885 1.00 89.25 94 ARG A O 1
ATOM 751 N N . GLN A 1 95 ? -8.471 -3.753 3.313 1.00 87.38 95 GLN A N 1
ATOM 752 C CA . GLN A 1 95 ? -8.031 -4.109 4.670 1.00 87.38 95 GLN A CA 1
ATOM 753 C C . GLN A 1 95 ? -8.221 -2.943 5.649 1.00 87.38 95 GLN A C 1
ATOM 755 O O . GLN A 1 95 ? -8.743 -3.161 6.743 1.00 87.38 95 GLN A O 1
ATOM 760 N N . PHE A 1 96 ? -7.890 -1.714 5.239 1.00 87.00 96 PHE A N 1
ATOM 761 C CA . PHE A 1 96 ? -8.159 -0.513 6.037 1.00 87.00 96 PHE A CA 1
ATOM 762 C C . PHE A 1 96 ? -9.656 -0.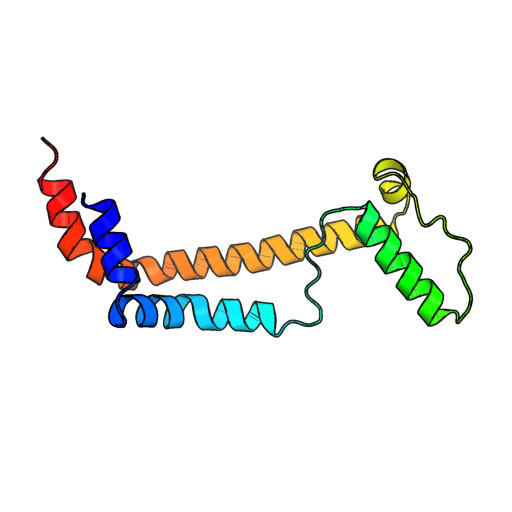316 6.282 1.00 87.00 96 PHE A C 1
ATOM 764 O O . PHE A 1 96 ? -10.065 -0.133 7.426 1.00 87.00 96 PHE A O 1
ATOM 771 N N . VAL A 1 97 ? -10.494 -0.424 5.248 1.00 86.62 97 VAL A N 1
ATOM 772 C CA . VAL A 1 97 ? -11.954 -0.279 5.386 1.00 86.62 97 VAL A CA 1
ATOM 773 C C . VAL A 1 97 ? -12.536 -1.334 6.328 1.00 86.62 97 VAL A C 1
ATOM 775 O O . VAL A 1 97 ? -13.333 -1.000 7.205 1.00 86.62 97 VAL A O 1
ATOM 778 N N . VAL A 1 98 ? -12.128 -2.600 6.197 1.00 87.44 98 VAL A N 1
ATOM 779 C CA . VAL A 1 98 ? -12.583 -3.685 7.081 1.00 87.44 98 VAL A CA 1
ATOM 780 C C . VAL A 1 98 ? -12.164 -3.423 8.523 1.00 87.44 98 VAL A C 1
ATOM 782 O O . VAL A 1 98 ? -12.975 -3.607 9.429 1.00 87.44 98 VAL A O 1
ATOM 785 N N . ALA A 1 99 ? -10.932 -2.973 8.752 1.00 84.00 99 ALA A N 1
ATOM 786 C CA . ALA A 1 99 ? -10.469 -2.654 10.093 1.00 84.00 99 ALA A CA 1
ATOM 787 C C . ALA A 1 99 ? -11.231 -1.475 10.694 1.00 84.00 99 ALA A C 1
ATOM 789 O O . ALA A 1 99 ? -11.722 -1.592 11.808 1.00 84.00 99 ALA A O 1
ATOM 790 N N . ILE A 1 100 ? -11.445 -0.395 9.942 1.00 82.38 100 ILE A N 1
ATOM 791 C CA . ILE A 1 100 ? -12.259 0.744 10.390 1.00 82.38 100 ILE A CA 1
ATOM 792 C C . ILE A 1 100 ? -13.692 0.295 10.713 1.00 82.38 100 ILE A C 1
ATOM 794 O O . ILE A 1 100 ? -14.240 0.661 11.751 1.00 82.38 100 ILE A O 1
ATOM 798 N N . THR A 1 101 ? -14.283 -0.556 9.871 1.00 80.44 101 THR A N 1
ATOM 799 C CA . THR A 1 101 ? -15.652 -1.061 10.064 1.00 80.44 101 THR A CA 1
ATOM 800 C C . THR A 1 101 ? -15.759 -1.972 11.288 1.00 80.44 101 THR A C 1
ATOM 802 O O . THR A 1 101 ? -16.741 -1.891 12.016 1.00 80.44 101 THR A O 1
ATOM 805 N N . LYS A 1 102 ? -14.746 -2.801 11.566 1.00 77.50 102 LYS A N 1
ATOM 806 C CA . LYS A 1 102 ? -14.669 -3.613 12.795 1.00 77.50 102 LYS A CA 1
ATOM 807 C C . LYS A 1 102 ? -14.349 -2.775 14.034 1.00 77.50 102 LYS A C 1
ATOM 809 O O . LYS A 1 102 ? -14.809 -3.079 15.126 1.00 77.50 102 LYS A O 1
ATOM 814 N N . GLY A 1 103 ? -13.587 -1.698 13.864 1.00 70.69 103 GLY A N 1
ATOM 815 C CA . GLY A 1 103 ? -13.299 -0.718 14.904 1.00 70.69 103 GLY A CA 1
ATOM 816 C C . GLY A 1 103 ? -14.502 0.140 15.278 1.00 70.69 103 GLY A C 1
ATOM 817 O O . GLY A 1 103 ? -14.431 0.843 16.282 1.00 70.69 103 GLY A O 1
ATOM 818 N N . LYS A 1 104 ? -15.607 0.056 14.521 1.00 65.62 104 LYS A N 1
ATOM 819 C CA . LYS A 1 104 ? -16.863 0.760 14.785 1.00 65.62 104 LYS A CA 1
ATOM 820 C C . LYS A 1 104 ? -17.299 0.594 16.236 1.00 65.62 104 LYS A C 1
ATOM 822 O O . LYS A 1 104 ? -17.596 1.598 16.863 1.00 65.62 104 LYS A O 1
ATOM 827 N N . ASP A 1 105 ? -17.257 -0.608 16.803 1.00 62.25 105 ASP A N 1
ATOM 828 C CA . ASP A 1 105 ? -17.696 -0.816 18.186 1.00 62.25 105 ASP A CA 1
ATOM 829 C C . ASP A 1 105 ? -16.773 -0.121 19.199 1.00 62.25 105 ASP A C 1
ATOM 831 O O . ASP A 1 105 ? -17.262 0.587 20.073 1.00 62.25 105 ASP A O 1
ATOM 835 N N . LYS A 1 106 ? -15.445 -0.209 19.033 1.00 62.81 106 LYS A N 1
ATOM 836 C CA . LYS A 1 106 ? -14.462 0.457 19.914 1.00 62.81 106 LYS A CA 1
ATOM 837 C C . LYS A 1 106 ? -14.523 1.987 19.807 1.00 62.81 106 LYS A C 1
ATOM 839 O O . LYS A 1 106 ? -14.625 2.676 20.817 1.00 62.81 106 LYS A O 1
ATOM 844 N N . ILE A 1 107 ? -14.548 2.504 18.578 1.00 61.94 107 ILE A N 1
ATOM 845 C CA . ILE A 1 107 ? -14.649 3.934 18.256 1.00 61.94 107 ILE A CA 1
ATOM 846 C C . ILE A 1 107 ? -15.983 4.498 18.769 1.00 61.94 107 ILE A C 1
ATOM 848 O O . ILE A 1 107 ? -16.025 5.583 19.353 1.00 61.94 107 ILE A O 1
ATOM 852 N N . LEU A 1 108 ? -17.085 3.753 18.620 1.00 57.22 108 LEU A N 1
ATOM 853 C CA . LEU A 1 108 ? -18.379 4.205 19.111 1.00 57.22 108 LEU A CA 1
ATOM 854 C C . LEU A 1 108 ? -18.456 4.260 20.632 1.00 57.22 108 LEU A C 1
ATOM 856 O O . LEU A 1 108 ? -19.231 5.076 21.085 1.00 57.22 108 LEU A O 1
ATOM 860 N N . TYR A 1 109 ? -17.716 3.519 21.459 1.00 59.62 109 TYR A N 1
ATOM 861 C CA . TYR A 1 109 ? -17.889 3.686 22.917 1.00 59.62 109 TYR A CA 1
ATOM 862 C C . TYR A 1 109 ? -17.431 5.064 23.424 1.00 59.62 109 TYR A C 1
ATOM 864 O O . TYR A 1 109 ? -18.147 5.696 24.205 1.00 59.62 109 TYR A O 1
ATOM 872 N N . GLY A 1 110 ? -16.295 5.576 22.940 1.00 58.34 110 GLY A N 1
ATOM 873 C CA . GLY A 1 110 ? -15.821 6.925 23.277 1.00 58.34 110 GLY A CA 1
ATOM 874 C C . GLY A 1 110 ? -16.676 8.029 22.647 1.00 58.34 110 GLY A C 1
ATOM 875 O O . GLY A 1 110 ? -16.995 9.027 23.298 1.00 58.34 110 GLY A O 1
ATOM 876 N N . ILE A 1 111 ? -17.111 7.827 21.397 1.00 61.22 111 ILE A N 1
ATOM 877 C CA . ILE A 1 111 ? -17.941 8.797 20.672 1.00 61.22 111 ILE A CA 1
ATOM 878 C C . ILE A 1 111 ? -19.392 8.769 21.147 1.00 61.22 111 ILE A C 1
ATOM 880 O O . ILE A 1 111 ? -19.962 9.836 21.273 1.00 61.22 111 ILE A O 1
ATOM 884 N N . ARG A 1 112 ? -19.995 7.617 21.463 1.00 58.31 112 ARG A N 1
ATOM 885 C CA . ARG A 1 112 ? -21.422 7.453 21.816 1.00 58.31 112 ARG A CA 1
ATOM 886 C C . ARG A 1 112 ? -21.813 8.272 23.032 1.00 58.31 112 ARG A C 1
ATOM 888 O O . ARG A 1 112 ? -22.881 8.868 23.010 1.00 58.31 112 ARG A O 1
ATOM 895 N N . SER A 1 113 ? -20.945 8.389 24.035 1.00 53.56 113 SER A N 1
ATOM 896 C CA . SER A 1 113 ? -21.178 9.289 25.174 1.00 53.56 113 SER A CA 1
ATOM 897 C C . SER A 1 113 ? -21.259 10.764 24.744 1.00 53.56 113 SER A C 1
ATOM 899 O O . SER A 1 113 ? -22.075 11.527 25.257 1.00 53.56 113 SER A O 1
ATOM 901 N N . LEU A 1 114 ? -20.461 11.172 23.754 1.00 54.81 114 LEU A N 1
ATOM 902 C CA . LEU A 1 114 ? -20.420 12.547 23.238 1.00 54.81 114 LEU A CA 1
ATOM 903 C C . LEU A 1 114 ? -21.445 12.799 22.116 1.00 54.81 114 LEU A C 1
ATOM 905 O O . LEU A 1 114 ? -21.966 13.904 21.989 1.00 54.81 114 LEU A O 1
ATOM 909 N N . SER A 1 115 ? -21.768 11.782 21.318 1.00 54.84 115 SER A N 1
ATOM 910 C CA . SER A 1 115 ? -22.639 11.850 20.151 1.00 54.84 115 SER A CA 1
ATOM 911 C C . SER A 1 115 ? -24.095 11.553 20.478 1.00 54.84 115 SER A C 1
ATOM 913 O O . SER A 1 115 ? -24.947 12.090 19.780 1.00 54.84 115 SER A O 1
ATOM 915 N N . LEU A 1 116 ? -24.419 10.804 21.547 1.00 55.09 116 LEU A N 1
ATOM 916 C CA . LEU A 1 116 ? -25.784 10.828 22.097 1.00 55.09 116 LEU A CA 1
ATOM 917 C C . LEU A 1 116 ? -26.166 12.274 22.403 1.00 55.09 116 LEU A C 1
ATOM 919 O O . LEU A 1 116 ? -27.204 12.745 21.964 1.00 55.09 116 LEU A O 1
ATOM 923 N N . THR A 1 117 ? -25.273 13.011 23.058 1.00 52.72 117 THR A N 1
ATOM 924 C CA . THR A 1 117 ? -25.490 14.423 23.390 1.00 52.72 117 THR A CA 1
ATOM 925 C C . THR A 1 117 ? -25.628 15.321 22.153 1.00 52.72 117 THR A C 1
ATOM 927 O O . THR A 1 117 ? -26.161 16.417 22.264 1.00 52.72 117 THR A O 1
ATOM 930 N N . LEU A 1 118 ? -25.175 14.886 20.971 1.00 56.25 118 LEU A N 1
ATOM 931 C CA . LEU A 1 118 ? -25.407 15.587 19.703 1.00 56.25 118 LEU A CA 1
ATOM 932 C C . LEU A 1 118 ? -26.729 15.204 19.044 1.00 56.25 118 LEU A C 1
ATOM 934 O O . LEU A 1 118 ? -27.463 16.082 18.609 1.00 56.25 118 LEU A O 1
ATOM 938 N N . VAL A 1 119 ? -27.016 13.905 18.959 1.00 60.22 119 VAL A N 1
ATOM 939 C CA . VAL A 1 119 ? -28.217 13.376 18.298 1.00 60.22 119 VAL A CA 1
ATOM 940 C C . VAL A 1 119 ? -29.477 13.743 19.085 1.00 60.22 119 VAL A C 1
ATOM 942 O O . VAL A 1 119 ? -30.477 14.104 18.482 1.00 60.22 119 VAL A O 1
ATOM 945 N N . TYR A 1 120 ? -29.415 13.757 20.419 1.00 54.78 120 TYR A N 1
ATOM 946 C CA . TYR A 1 120 ? -30.509 14.212 21.291 1.00 54.78 120 TYR A CA 1
ATOM 947 C C . TYR A 1 120 ? -30.619 15.743 21.411 1.00 54.78 120 TYR A C 1
ATOM 949 O O . TYR A 1 120 ? -31.462 16.237 22.156 1.00 54.78 120 TYR A O 1
ATOM 957 N N . ARG A 1 121 ? -29.755 16.507 20.728 1.00 51.56 121 ARG A N 1
ATOM 958 C CA . ARG A 1 121 ? -29.704 17.977 20.813 1.00 51.56 121 ARG A CA 1
ATOM 959 C C . ARG A 1 121 ? -29.896 18.666 19.457 1.00 51.56 121 ARG A C 1
ATOM 961 O O . ARG A 1 121 ? -29.725 19.880 19.381 1.00 51.56 121 ARG A O 1
ATOM 968 N N . CYS A 1 122 ? -30.274 17.915 18.420 1.00 43.78 122 CYS A N 1
ATOM 969 C CA . CYS A 1 122 ? -30.926 18.481 17.240 1.00 43.78 122 CYS A CA 1
ATOM 970 C C . CYS A 1 122 ? -32.439 18.607 17.515 1.00 43.78 122 CYS A C 1
ATOM 972 O O . CYS A 1 122 ? -33.024 17.609 17.939 1.00 43.78 122 CYS A O 1
ATOM 974 N N . PRO A 1 123 ? -33.054 19.790 17.317 1.00 49.09 123 PRO A N 1
ATOM 975 C CA . PRO A 1 123 ? -34.509 19.942 17.261 1.00 49.09 123 PRO A CA 1
ATOM 976 C C . PRO A 1 123 ? -35.118 19.262 16.027 1.00 49.09 123 PRO A C 1
ATOM 978 O O . PRO A 1 123 ? -34.387 19.081 15.024 1.00 49.09 123 PRO A O 1
#